Protein AF-A0A936B7S7-F1 (afdb_monomer_lite)

Secondary structure (DSSP, 8-state):
--PPPEEEEEEE-TTSSEEEEEEE-TTT--EEEEEEETTTTEEEEEE-S-----EEEEE-TTSS-EEEEETTEEEEEEGGGTEEEE-S-TT-SS--------

Sequence (102 aa):
MLTAPQIVAAEVSPTAEQVAAVVVDPATHQPAVYVYDMATSHMEIIPLPSHNNLLSLEWSAEGEWLLATAAGQPYLIHPATAALYRTPLAGCSQAAWVAAGE

Foldseek 3Di:
DQDDWDWPEWDAFLVNQKIWTWTARPVQLWIWIWIAGPVVRDIDTATDPDNADLWDWDADNVRQWIWIAGPQWIWIARPVVRDIDTDPSRNPSDDDPPPPDD

Structure (mmCIF, N/CA/C/O backbone):
data_AF-A0A936B7S7-F1
#
_entry.id   AF-A0A936B7S7-F1
#
loop_
_atom_site.group_PDB
_atom_site.id
_atom_site.type_symbol
_atom_site.label_atom_id
_atom_site.label_alt_id
_atom_site.label_comp_id
_atom_site.label_asym_id
_atom_site.label_entity_id
_atom_site.label_seq_id
_atom_site.pdbx_PDB_ins_code
_atom_site.Cartn_x
_atom_site.Cartn_y
_atom_site.Cartn_z
_atom_site.occupancy
_atom_site.B_iso_or_equiv
_atom_site.auth_seq_id
_atom_site.auth_comp_id
_atom_site.auth_asym_id
_atom_site.auth_atom_id
_atom_site.pdbx_PDB_model_num
ATOM 1 N N . MET A 1 1 ? 7.028 -13.932 -23.515 1.00 50.16 1 MET A N 1
ATOM 2 C CA . MET A 1 1 ? 6.170 -14.177 -22.339 1.00 50.16 1 MET A CA 1
ATOM 3 C C . MET A 1 1 ? 6.059 -12.862 -21.595 1.00 50.16 1 MET A C 1
ATOM 5 O O . MET A 1 1 ? 7.094 -12.351 -21.198 1.00 50.16 1 MET A O 1
ATOM 9 N N . LEU A 1 2 ? 4.862 -12.285 -21.487 1.00 53.81 2 LEU A N 1
ATOM 10 C CA . LEU A 1 2 ? 4.610 -11.195 -20.543 1.00 53.81 2 LEU A CA 1
ATOM 11 C C . LEU A 1 2 ? 4.317 -11.862 -19.200 1.00 53.81 2 LEU A C 1
ATOM 13 O O . LEU A 1 2 ? 3.335 -12.591 -19.072 1.00 53.81 2 LEU A O 1
ATOM 17 N N . THR A 1 3 ? 5.233 -11.720 -18.253 1.00 76.25 3 THR A N 1
ATOM 18 C CA . THR A 1 3 ? 5.039 -12.158 -16.872 1.00 76.25 3 THR A CA 1
ATOM 19 C C . THR A 1 3 ? 3.959 -11.287 -16.229 1.00 76.25 3 THR A C 1
ATOM 21 O O . THR A 1 3 ? 3.868 -10.098 -16.525 1.00 76.25 3 THR A O 1
ATOM 24 N N . ALA A 1 4 ? 3.107 -11.874 -15.388 1.00 83.50 4 ALA A N 1
ATOM 25 C CA . ALA A 1 4 ? 2.081 -11.118 -14.675 1.00 83.50 4 ALA A CA 1
ATOM 26 C C . ALA A 1 4 ? 2.716 -10.148 -13.651 1.00 83.50 4 ALA A C 1
ATOM 28 O O . ALA A 1 4 ? 3.807 -10.445 -13.151 1.00 83.50 4 ALA A O 1
ATOM 29 N N . PRO A 1 5 ? 2.043 -9.030 -13.313 1.00 86.12 5 PRO A N 1
ATOM 30 C CA . PRO A 1 5 ? 2.449 -8.156 -12.214 1.00 86.12 5 PRO A CA 1
ATOM 31 C C . PRO A 1 5 ? 2.633 -8.940 -10.912 1.00 86.12 5 PRO A C 1
ATOM 33 O O . PRO A 1 5 ? 1.873 -9.869 -10.628 1.00 86.12 5 PRO A O 1
ATOM 36 N N . GLN A 1 6 ? 3.640 -8.573 -10.122 1.00 89.19 6 GLN A N 1
ATOM 37 C CA . GLN A 1 6 ? 3.974 -9.261 -8.874 1.00 89.19 6 GLN A CA 1
ATOM 38 C C . GLN A 1 6 ? 3.585 -8.410 -7.670 1.00 89.19 6 GLN A C 1
ATOM 40 O O . GLN A 1 6 ? 3.968 -7.246 -7.595 1.00 89.19 6 GLN A O 1
ATOM 45 N N . ILE A 1 7 ? 2.866 -8.997 -6.712 1.00 90.81 7 ILE A N 1
ATOM 46 C CA . ILE A 1 7 ? 2.649 -8.388 -5.394 1.00 90.81 7 ILE A CA 1
ATOM 47 C C . ILE A 1 7 ? 3.857 -8.733 -4.524 1.00 90.81 7 ILE A C 1
ATOM 49 O O . ILE A 1 7 ? 4.156 -9.911 -4.334 1.00 90.81 7 ILE A O 1
ATOM 53 N N . VAL A 1 8 ? 4.550 -7.718 -4.011 1.00 88.75 8 VAL A N 1
ATOM 54 C CA . VAL A 1 8 ? 5.778 -7.899 -3.208 1.00 88.75 8 VAL A CA 1
ATOM 55 C C . VAL A 1 8 ? 5.569 -7.634 -1.718 1.00 88.75 8 VAL A C 1
ATOM 57 O O . VAL A 1 8 ? 6.298 -8.177 -0.894 1.00 88.75 8 VAL A O 1
ATOM 60 N N . ALA A 1 9 ? 4.552 -6.849 -1.370 1.00 89.75 9 ALA A N 1
ATOM 61 C CA . ALA A 1 9 ? 4.108 -6.604 -0.003 1.00 89.75 9 ALA A CA 1
ATOM 62 C C . ALA A 1 9 ? 2.608 -6.298 -0.019 1.00 89.75 9 ALA A C 1
ATOM 64 O O . ALA A 1 9 ? 2.117 -5.722 -0.991 1.00 89.75 9 ALA A O 1
ATOM 65 N N . ALA A 1 10 ? 1.888 -6.673 1.035 1.00 93.88 10 ALA A N 1
ATOM 66 C CA . ALA A 1 10 ? 0.493 -6.299 1.219 1.00 93.88 10 ALA A CA 1
ATOM 67 C C . ALA A 1 10 ? 0.154 -6.219 2.708 1.00 93.88 10 ALA A C 1
ATOM 69 O O . ALA A 1 10 ? 0.649 -7.024 3.496 1.00 93.88 10 ALA A O 1
ATOM 70 N N . GLU A 1 11 ? -0.702 -5.271 3.070 1.00 95.06 11 GLU A N 1
ATOM 71 C CA . GLU A 1 11 ? -1.129 -5.035 4.443 1.00 95.06 11 GLU A CA 1
ATOM 72 C C . GLU A 1 11 ? -2.570 -4.517 4.479 1.00 95.06 11 GLU A C 1
ATOM 74 O O . GLU A 1 11 ? -2.999 -3.737 3.625 1.00 95.06 11 GLU A O 1
ATOM 79 N N . VAL A 1 12 ? -3.322 -4.955 5.482 1.00 96.69 12 VAL A N 1
ATOM 80 C CA . VAL A 1 12 ? -4.668 -4.453 5.770 1.00 96.69 12 VAL A CA 1
ATOM 81 C C . VAL A 1 12 ? -4.540 -3.258 6.714 1.00 96.69 12 VAL A C 1
ATOM 83 O O . VAL A 1 12 ? -3.757 -3.323 7.658 1.00 96.69 12 VAL A O 1
ATOM 86 N N . SER A 1 13 ? -5.301 -2.189 6.476 1.00 95.62 13 SER A N 1
ATOM 87 C CA . SER A 1 13 ? -5.318 -1.026 7.366 1.00 95.62 13 SER A CA 1
ATOM 88 C C . SER A 1 13 ? -5.741 -1.429 8.788 1.00 95.62 13 SER A C 1
ATOM 90 O O . SER A 1 13 ? -6.525 -2.370 8.948 1.00 95.62 13 SER A O 1
ATOM 92 N N . PRO A 1 14 ? -5.304 -0.712 9.840 1.00 94.69 14 PRO A N 1
ATOM 93 C CA . PRO A 1 14 ? -5.716 -0.998 11.217 1.00 94.69 14 PRO A CA 1
ATOM 94 C C . PRO A 1 14 ? -7.232 -0.935 11.438 1.00 94.69 14 PRO A C 1
ATOM 96 O O . PRO A 1 14 ? -7.764 -1.644 12.290 1.00 94.69 14 PRO A O 1
ATOM 99 N N . THR A 1 15 ? -7.938 -0.120 10.649 1.00 92.69 15 THR A N 1
ATOM 100 C CA . THR A 1 15 ? -9.407 -0.033 10.655 1.00 92.69 15 THR A CA 1
ATOM 101 C C . THR A 1 15 ? -10.087 -1.207 9.948 1.00 92.69 15 THR A C 1
ATOM 103 O O . THR A 1 15 ? -11.299 -1.362 10.060 1.00 92.69 15 THR A O 1
ATOM 106 N N . ALA A 1 16 ? -9.325 -2.050 9.244 1.00 93.12 16 ALA A N 1
ATOM 107 C CA . ALA A 1 16 ? -9.814 -3.136 8.402 1.00 93.12 16 ALA A CA 1
ATOM 108 C C . ALA A 1 16 ? -10.806 -2.675 7.322 1.00 93.12 16 ALA A C 1
ATOM 110 O O . ALA A 1 16 ? -11.730 -3.404 6.970 1.00 93.12 16 ALA A O 1
ATOM 111 N N . GLU A 1 17 ? -10.600 -1.475 6.780 1.00 95.81 17 GLU A N 1
ATOM 112 C CA . GLU A 1 17 ? -11.415 -0.906 5.697 1.00 95.81 17 GLU A CA 1
ATOM 113 C C . GLU A 1 17 ? -10.669 -0.894 4.363 1.00 95.81 17 GLU A C 1
ATOM 115 O O . GLU A 1 17 ? -11.291 -0.949 3.300 1.00 95.81 17 GLU A O 1
ATOM 120 N N . GLN A 1 18 ? -9.335 -0.874 4.407 1.00 97.12 18 GLN A N 1
ATOM 121 C CA . GLN A 1 18 ? -8.495 -0.786 3.222 1.00 97.12 18 GLN A CA 1
ATOM 122 C C . GLN A 1 18 ? -7.455 -1.901 3.195 1.00 97.12 18 GLN A C 1
ATOM 124 O O . GLN A 1 18 ? -6.966 -2.358 4.226 1.00 97.12 18 GLN A O 1
ATOM 129 N N . VAL A 1 19 ? -7.101 -2.339 1.993 1.00 97.25 19 VAL A N 1
ATOM 130 C CA . VAL A 1 19 ? -5.963 -3.224 1.746 1.00 97.25 19 VAL A CA 1
ATOM 131 C C . VAL A 1 19 ? -5.008 -2.487 0.838 1.00 97.25 19 VAL A C 1
ATOM 133 O O . VAL A 1 19 ? -5.393 -2.065 -0.250 1.00 97.25 19 VAL A O 1
ATOM 136 N N . ALA A 1 20 ? -3.762 -2.350 1.263 1.00 96.38 20 ALA A N 1
ATOM 137 C CA . ALA A 1 20 ? -2.724 -1.772 0.441 1.00 96.38 20 ALA A CA 1
ATOM 138 C C . ALA A 1 20 ? -1.729 -2.847 0.018 1.00 96.38 20 ALA A C 1
ATOM 140 O O . ALA A 1 20 ? -1.372 -3.728 0.795 1.00 96.38 20 ALA A O 1
ATOM 141 N N . ALA A 1 21 ? -1.298 -2.796 -1.235 1.00 94.62 21 ALA A N 1
ATOM 142 C CA . ALA A 1 21 ? -0.359 -3.743 -1.800 1.00 94.62 21 ALA A CA 1
ATOM 143 C C . ALA A 1 21 ? 0.638 -3.026 -2.696 1.00 94.62 21 ALA A C 1
ATOM 145 O O . ALA A 1 21 ? 0.281 -2.147 -3.476 1.00 94.62 21 ALA A O 1
ATOM 146 N N . VAL A 1 22 ? 1.896 -3.433 -2.624 1.00 92.81 22 VAL A N 1
ATOM 147 C CA . VAL A 1 22 ? 2.906 -2.982 -3.569 1.00 92.81 22 VAL A CA 1
ATOM 148 C C . VAL A 1 22 ? 2.940 -3.958 -4.732 1.00 92.81 22 VAL A C 1
ATOM 150 O O . VAL A 1 22 ? 3.204 -5.149 -4.547 1.00 92.81 22 VAL A O 1
ATOM 153 N N . VAL A 1 23 ? 2.691 -3.440 -5.930 1.00 91.81 23 VAL A N 1
ATOM 154 C CA . VAL A 1 23 ? 2.680 -4.204 -7.176 1.00 91.81 23 VAL A CA 1
ATOM 155 C C . VAL A 1 23 ? 3.816 -3.721 -8.066 1.00 91.81 23 VAL A C 1
ATOM 157 O O . VAL A 1 23 ? 3.960 -2.522 -8.302 1.00 91.81 23 VAL A O 1
ATOM 160 N N . VAL A 1 24 ? 4.616 -4.656 -8.571 1.00 89.69 24 VAL A N 1
ATOM 161 C CA . VAL A 1 24 ? 5.720 -4.391 -9.497 1.00 89.69 24 VAL A CA 1
ATOM 162 C C . VAL A 1 24 ? 5.354 -4.921 -10.876 1.00 89.69 24 VAL A C 1
ATOM 164 O O . VAL A 1 24 ? 5.037 -6.104 -11.038 1.00 89.69 24 VAL A O 1
ATOM 167 N N . ASP A 1 25 ? 5.418 -4.047 -11.876 1.00 87.56 25 ASP A N 1
ATOM 168 C CA . ASP A 1 25 ? 5.303 -4.443 -13.276 1.00 87.56 25 ASP A CA 1
ATOM 169 C C . ASP A 1 25 ? 6.644 -5.039 -13.754 1.00 87.56 25 ASP A C 1
ATOM 171 O O . ASP A 1 25 ? 7.656 -4.334 -13.773 1.00 87.56 25 ASP A O 1
ATOM 175 N N . PRO A 1 26 ? 6.693 -6.321 -14.160 1.00 83.88 26 PRO A N 1
ATOM 176 C CA . PRO A 1 26 ? 7.930 -6.968 -14.592 1.00 83.88 26 PRO A CA 1
ATOM 177 C C . PRO A 1 26 ? 8.472 -6.429 -15.923 1.00 83.88 26 PRO A C 1
ATOM 179 O O . PRO A 1 26 ? 9.635 -6.666 -16.241 1.00 83.88 26 PRO A O 1
ATOM 182 N N . ALA A 1 27 ? 7.658 -5.734 -16.723 1.00 86.56 27 ALA A N 1
ATOM 183 C CA . ALA A 1 27 ? 8.108 -5.126 -17.970 1.00 86.56 27 ALA A CA 1
ATOM 184 C C . ALA A 1 27 ? 8.872 -3.820 -17.718 1.00 86.56 27 ALA A C 1
ATOM 186 O O . ALA A 1 27 ? 9.864 -3.541 -18.391 1.00 86.56 27 ALA A O 1
ATOM 187 N N . THR A 1 28 ? 8.420 -3.022 -16.749 1.00 86.31 28 THR A N 1
ATOM 188 C CA . THR A 1 28 ? 8.961 -1.678 -16.488 1.00 86.31 28 THR A CA 1
ATOM 189 C C . THR A 1 28 ? 9.828 -1.601 -15.232 1.00 86.31 28 THR A C 1
ATOM 191 O O . THR A 1 28 ? 10.563 -0.627 -15.066 1.00 86.31 28 THR A O 1
ATOM 194 N N . HIS A 1 29 ? 9.757 -2.609 -14.356 1.00 84.56 29 HIS A N 1
ATOM 195 C CA . HIS A 1 29 ? 10.305 -2.596 -12.995 1.00 84.56 29 HIS A CA 1
ATOM 196 C C . HIS A 1 29 ? 9.866 -1.367 -12.182 1.00 84.56 29 HIS A C 1
ATOM 198 O O . HIS A 1 29 ? 10.554 -0.953 -11.248 1.00 84.56 29 HIS A O 1
ATOM 204 N N . GLN A 1 30 ? 8.736 -0.754 -12.553 1.00 87.56 30 GLN A N 1
ATOM 205 C CA . GLN A 1 30 ? 8.154 0.355 -11.810 1.00 87.56 30 GLN A CA 1
ATOM 206 C C . GLN A 1 30 ? 7.197 -0.202 -10.752 1.00 87.56 30 GLN A C 1
ATOM 208 O O . GLN A 1 30 ? 6.274 -0.948 -11.100 1.00 87.56 30 GLN A O 1
ATOM 213 N N . PRO A 1 31 ? 7.404 0.130 -9.468 1.00 90.75 31 PRO A N 1
ATOM 214 C CA . PRO A 1 31 ? 6.465 -0.208 -8.423 1.00 90.75 31 PRO A CA 1
ATOM 215 C C . PRO A 1 31 ? 5.349 0.832 -8.314 1.00 90.75 31 PRO A C 1
ATOM 217 O O . PRO A 1 31 ? 5.558 2.035 -8.491 1.00 90.75 31 PRO A O 1
ATOM 220 N N . ALA A 1 32 ? 4.167 0.363 -7.944 1.00 92.38 32 ALA A N 1
ATOM 221 C CA . ALA A 1 32 ? 3.050 1.201 -7.539 1.00 92.38 32 ALA A CA 1
ATOM 222 C C . ALA A 1 32 ? 2.399 0.631 -6.278 1.00 92.38 32 ALA A C 1
ATOM 224 O O . ALA A 1 32 ? 2.388 -0.584 -6.066 1.00 92.38 32 ALA A O 1
ATOM 225 N N . VAL A 1 33 ? 1.849 1.514 -5.449 1.00 94.12 33 VAL A N 1
ATOM 226 C CA . VAL A 1 33 ? 1.012 1.127 -4.314 1.00 94.12 33 VAL A CA 1
ATOM 227 C C . VAL A 1 33 ? -0.435 1.121 -4.775 1.00 94.12 33 VAL A C 1
ATOM 229 O O . VAL A 1 33 ? -0.953 2.129 -5.244 1.00 94.12 33 VAL A O 1
ATOM 232 N N . TYR A 1 34 ? -1.065 -0.036 -4.669 1.00 95.75 34 TYR A N 1
ATOM 233 C CA . TYR A 1 34 ? -2.481 -0.242 -4.908 1.00 95.75 34 TYR A CA 1
ATOM 234 C C . TYR A 1 34 ? -3.177 -0.143 -3.564 1.00 95.75 34 TYR A C 1
ATOM 236 O O . TYR A 1 34 ? -2.811 -0.880 -2.652 1.00 95.75 34 TYR A O 1
ATOM 244 N N . VAL A 1 35 ? -4.164 0.735 -3.437 1.00 96.94 35 VAL A N 1
ATOM 245 C CA . VAL A 1 35 ? -5.017 0.816 -2.251 1.00 96.94 35 VAL A CA 1
ATOM 246 C C . VAL A 1 35 ? -6.427 0.444 -2.662 1.00 96.94 35 VAL A C 1
ATOM 248 O O . VAL A 1 35 ? -7.033 1.102 -3.502 1.00 96.94 35 VAL A O 1
ATOM 251 N N . TYR A 1 36 ? -6.935 -0.633 -2.083 1.00 97.81 36 TYR A N 1
ATOM 252 C CA . TYR A 1 36 ? -8.285 -1.114 -2.292 1.00 97.81 36 TYR A CA 1
ATOM 253 C C . TYR A 1 36 ? -9.145 -0.777 -1.082 1.00 97.81 36 TYR A C 1
ATOM 255 O O . TYR A 1 36 ? -8.879 -1.249 0.023 1.00 97.81 36 TYR A O 1
ATOM 263 N N . ASP A 1 37 ? -10.185 0.013 -1.305 1.00 96.62 37 ASP A N 1
ATOM 264 C CA . ASP A 1 37 ? -11.215 0.298 -0.321 1.00 96.62 37 ASP A CA 1
ATOM 265 C C . ASP A 1 37 ? -12.285 -0.798 -0.375 1.00 96.62 37 ASP A C 1
ATOM 267 O O . ASP A 1 37 ? -12.969 -0.989 -1.385 1.00 96.62 37 ASP A O 1
ATOM 271 N N . MET A 1 38 ? -12.422 -1.551 0.716 1.00 95.69 38 MET A N 1
ATOM 272 C CA . MET A 1 38 ? -13.307 -2.715 0.757 1.00 95.69 38 MET A CA 1
ATOM 273 C C . MET A 1 38 ? -14.786 -2.333 0.817 1.00 95.69 38 MET A C 1
ATOM 275 O O . MET A 1 38 ? -15.624 -3.090 0.326 1.00 95.69 38 MET A O 1
ATOM 279 N N . ALA A 1 39 ? -15.118 -1.174 1.390 1.00 95.06 39 ALA A N 1
ATOM 280 C CA . ALA A 1 39 ? -16.497 -0.719 1.534 1.00 95.06 39 ALA A CA 1
ATOM 281 C C . ALA A 1 39 ? -17.088 -0.260 0.193 1.00 95.06 39 ALA A C 1
ATOM 283 O O . ALA A 1 39 ? -18.248 -0.536 -0.116 1.00 95.06 39 ALA A O 1
ATOM 284 N N . THR A 1 40 ? -16.282 0.421 -0.617 1.00 95.94 40 THR A N 1
ATOM 285 C CA . THR A 1 40 ? -16.696 1.017 -1.894 1.00 95.94 40 THR A CA 1
ATOM 286 C C . THR A 1 40 ? -16.280 0.194 -3.110 1.00 95.94 40 THR A C 1
ATOM 288 O O . THR A 1 40 ? -16.747 0.463 -4.216 1.00 95.94 40 THR A O 1
ATOM 291 N N . SER A 1 41 ? -15.429 -0.821 -2.923 1.00 95.88 41 SER A N 1
ATOM 292 C CA . SER A 1 41 ? -14.770 -1.563 -4.008 1.00 95.88 41 SER A CA 1
ATOM 293 C C . SER A 1 41 ? -13.954 -0.668 -4.950 1.00 95.88 41 SER A C 1
ATOM 295 O O . SER A 1 41 ? -13.750 -1.003 -6.119 1.00 95.88 41 SER A O 1
ATOM 297 N N . HIS A 1 42 ? -13.502 0.485 -4.457 1.00 95.88 42 HIS A N 1
ATOM 298 C CA . HIS A 1 42 ? -12.667 1.412 -5.205 1.00 95.88 42 HIS A CA 1
ATOM 299 C C . HIS A 1 42 ? -11.194 1.015 -5.093 1.00 95.88 42 HIS A C 1
ATOM 301 O O . HIS A 1 42 ? -10.732 0.608 -4.029 1.00 95.88 42 HIS A O 1
ATOM 307 N N . MET A 1 43 ? -10.447 1.151 -6.188 1.00 95.94 43 MET A N 1
ATOM 308 C CA . MET A 1 43 ? -9.016 0.873 -6.225 1.00 95.94 43 MET A CA 1
ATOM 309 C C . MET A 1 43 ? -8.267 2.106 -6.713 1.00 95.94 43 MET A C 1
ATOM 311 O O . MET A 1 43 ? -8.455 2.534 -7.849 1.00 95.94 43 MET A O 1
ATOM 315 N N . GLU A 1 44 ? -7.388 2.626 -5.867 1.00 96.50 44 GLU A N 1
ATOM 316 C CA . GLU A 1 44 ? -6.465 3.708 -6.192 1.00 96.50 44 GLU A CA 1
ATOM 317 C C . GLU A 1 44 ? -5.085 3.124 -6.519 1.00 96.50 44 GLU A C 1
ATOM 319 O O . GLU A 1 44 ? -4.620 2.200 -5.847 1.00 96.50 44 GLU A O 1
ATOM 324 N N . ILE A 1 45 ? -4.416 3.651 -7.548 1.00 95.50 45 ILE A N 1
ATOM 325 C CA . ILE A 1 45 ? -3.076 3.210 -7.958 1.00 95.50 45 ILE A CA 1
ATOM 326 C C . ILE A 1 45 ? -2.130 4.402 -7.885 1.00 95.50 45 ILE A C 1
ATOM 328 O O . ILE A 1 45 ? -2.286 5.371 -8.6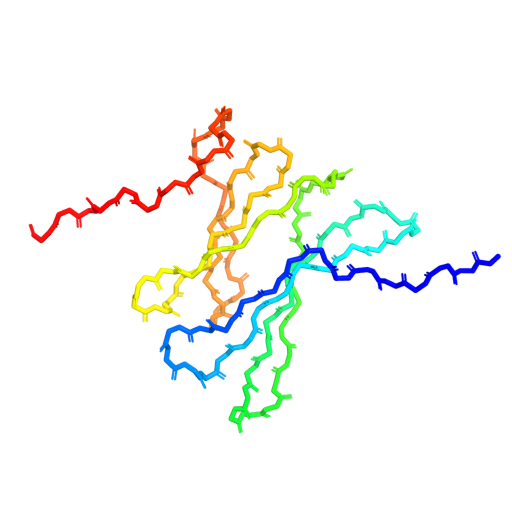23 1.00 95.50 45 ILE A O 1
ATOM 332 N N . ILE A 1 46 ? -1.113 4.297 -7.035 1.00 94.75 46 ILE A N 1
ATOM 333 C CA . ILE A 1 46 ? -0.189 5.382 -6.708 1.00 94.75 46 ILE A CA 1
ATOM 334 C C . ILE A 1 46 ? 1.214 4.982 -7.187 1.00 94.75 46 ILE A C 1
ATOM 336 O O . ILE A 1 46 ? 1.886 4.181 -6.526 1.00 94.75 46 ILE A O 1
ATOM 340 N N . PRO A 1 47 ? 1.678 5.487 -8.346 1.00 92.38 47 PRO A N 1
ATOM 341 C CA . PRO A 1 47 ? 2.999 5.161 -8.872 1.00 92.38 47 PRO A CA 1
ATOM 342 C C . PRO A 1 47 ? 4.104 5.692 -7.962 1.00 92.38 47 PRO A C 1
ATOM 344 O O . PRO A 1 47 ? 4.088 6.859 -7.564 1.00 92.38 47 PRO A O 1
ATOM 347 N N . LEU A 1 48 ? 5.106 4.864 -7.673 1.00 89.62 48 LEU A N 1
ATOM 348 C CA . LEU A 1 48 ? 6.282 5.307 -6.934 1.00 89.62 48 LEU A CA 1
ATOM 349 C C . LEU A 1 48 ? 7.370 5.760 -7.920 1.00 89.62 48 LEU A C 1
ATOM 351 O O . LEU A 1 48 ? 7.682 5.038 -8.866 1.00 89.62 48 LEU A O 1
ATOM 355 N N . PRO A 1 49 ? 8.011 6.925 -7.710 1.00 85.25 49 PRO A N 1
ATOM 356 C CA . PRO A 1 49 ? 9.079 7.420 -8.571 1.00 85.25 49 PRO A CA 1
ATOM 357 C C . PRO A 1 49 ? 10.403 6.724 -8.215 1.00 85.25 49 PRO A C 1
ATOM 359 O O . PRO A 1 49 ? 11.332 7.345 -7.688 1.00 85.25 49 PRO A O 1
ATOM 362 N N . SER A 1 50 ? 10.461 5.410 -8.426 1.00 78.00 50 SER A N 1
ATOM 363 C CA . SER A 1 50 ? 11.647 4.565 -8.276 1.00 78.00 50 SER A CA 1
ATOM 364 C C . SER A 1 50 ? 11.593 3.392 -9.268 1.00 78.00 50 SER A C 1
ATOM 366 O O . SER A 1 50 ? 10.531 3.037 -9.766 1.00 78.00 50 SER A O 1
ATOM 368 N N . HIS A 1 51 ? 12.748 2.807 -9.592 1.00 70.06 51 HIS A N 1
ATOM 369 C CA . HIS A 1 51 ? 12.870 1.698 -10.554 1.00 70.06 51 HIS A CA 1
ATOM 370 C C . HIS A 1 51 ? 13.442 0.428 -9.905 1.00 70.06 51 HIS A C 1
ATOM 372 O O . HIS A 1 51 ? 14.238 -0.271 -10.529 1.00 70.06 51 HIS A O 1
ATOM 378 N N . ASN A 1 52 ? 13.171 0.176 -8.618 1.00 67.69 52 ASN A N 1
ATOM 379 C CA . ASN A 1 52 ? 13.870 -0.898 -7.910 1.00 67.69 52 ASN A CA 1
ATOM 380 C C . ASN A 1 52 ? 13.031 -1.621 -6.844 1.00 67.69 52 ASN A C 1
ATOM 382 O O . ASN A 1 52 ? 12.075 -1.075 -6.300 1.00 67.69 52 ASN A O 1
ATOM 386 N N . ASN A 1 53 ? 13.455 -2.852 -6.537 1.00 66.69 53 ASN A N 1
ATOM 387 C CA . ASN A 1 53 ? 12.609 -3.936 -6.019 1.00 66.69 53 ASN A CA 1
ATOM 388 C C . ASN A 1 53 ? 12.612 -4.140 -4.493 1.00 66.69 53 ASN A C 1
ATOM 390 O O . ASN A 1 53 ? 11.982 -5.083 -4.020 1.00 66.69 53 ASN A O 1
ATOM 394 N N . LEU A 1 54 ? 13.313 -3.321 -3.701 1.00 61.97 54 LEU A N 1
ATOM 395 C CA . LEU A 1 54 ? 13.234 -3.455 -2.241 1.00 61.97 54 LEU A CA 1
ATOM 396 C C . LEU A 1 54 ? 12.058 -2.631 -1.730 1.00 61.97 54 LEU A C 1
ATOM 398 O O . LEU A 1 54 ? 12.186 -1.408 -1.678 1.00 61.97 54 LEU A O 1
ATOM 402 N N . LEU A 1 55 ? 10.942 -3.302 -1.426 1.00 75.12 55 LEU A N 1
ATOM 403 C CA . LEU A 1 55 ? 9.669 -2.672 -1.090 1.00 75.12 55 LEU A CA 1
ATOM 404 C C . LEU A 1 55 ? 9.067 -3.243 0.196 1.00 75.12 55 LEU A C 1
ATOM 406 O O . LEU A 1 55 ? 8.784 -4.435 0.272 1.00 75.12 55 LEU A O 1
ATOM 410 N N . SER A 1 56 ? 8.875 -2.383 1.194 1.00 83.69 56 SER A N 1
ATOM 411 C CA . SER A 1 56 ? 8.088 -2.657 2.402 1.00 83.69 56 SER A CA 1
ATOM 412 C C . SER A 1 56 ? 6.899 -1.707 2.460 1.00 83.69 56 SER A C 1
ATOM 414 O O . SER A 1 56 ? 6.954 -0.616 1.885 1.00 83.69 56 SER A O 1
ATOM 416 N N . LEU A 1 57 ? 5.854 -2.120 3.167 1.00 89.69 57 LEU A N 1
ATOM 417 C CA . LEU A 1 57 ? 4.642 -1.346 3.385 1.00 89.69 57 LEU A CA 1
ATOM 418 C C . LEU A 1 57 ? 4.287 -1.409 4.873 1.00 89.69 57 LEU A C 1
ATOM 420 O O . LEU A 1 57 ? 4.404 -2.486 5.457 1.00 89.69 57 LEU A O 1
ATOM 424 N N . GLU A 1 58 ? 3.928 -0.269 5.454 1.00 91.56 58 GLU A N 1
ATOM 425 C CA . GLU A 1 58 ? 3.473 -0.162 6.841 1.00 91.56 58 GLU A CA 1
ATOM 426 C C . GLU A 1 58 ? 2.385 0.915 6.949 1.00 91.56 58 GLU A C 1
ATOM 428 O O . GLU A 1 58 ? 2.590 2.056 6.520 1.00 91.56 58 GLU A O 1
ATOM 433 N N . TRP A 1 59 ? 1.233 0.577 7.520 1.00 92.81 59 TRP A N 1
ATOM 434 C CA . TRP A 1 59 ? 0.216 1.563 7.890 1.00 92.81 59 TRP A CA 1
ATOM 435 C C . TRP A 1 59 ? 0.620 2.350 9.141 1.00 92.81 59 TRP A C 1
ATOM 437 O O . TRP A 1 59 ? 1.259 1.822 10.051 1.00 92.81 59 TRP A O 1
ATOM 447 N N . SER A 1 60 ? 0.218 3.619 9.219 1.00 91.56 60 SER A N 1
ATOM 448 C CA . SER A 1 60 ? 0.213 4.339 10.492 1.00 91.56 60 SER A CA 1
ATOM 449 C C . SER A 1 60 ? -0.813 3.727 11.439 1.00 91.56 60 SER A C 1
ATOM 451 O O . SER A 1 60 ? -1.782 3.110 10.997 1.00 91.56 60 SER A O 1
ATOM 453 N N . ALA A 1 61 ? -0.612 3.883 12.748 1.00 89.06 61 ALA A N 1
ATOM 454 C CA . ALA A 1 61 ? -1.472 3.263 13.759 1.00 89.06 61 ALA A CA 1
ATOM 455 C C . ALA A 1 61 ? -2.937 3.719 13.643 1.00 89.06 61 ALA A C 1
ATOM 457 O O . ALA A 1 61 ? -3.857 2.938 13.881 1.00 89.06 61 ALA A O 1
ATOM 458 N N . GLU A 1 62 ? -3.147 4.973 13.248 1.00 89.00 62 GLU A N 1
ATOM 459 C CA . GLU A 1 62 ? -4.454 5.560 12.972 1.00 89.00 62 GLU A CA 1
ATOM 460 C C . GLU A 1 62 ? -5.037 5.169 11.601 1.00 89.00 62 GLU A C 1
ATOM 462 O O . GLU A 1 62 ? -6.214 5.414 11.350 1.00 89.00 62 GLU A O 1
ATOM 467 N N . GLY A 1 63 ? -4.249 4.542 10.720 1.00 90.75 63 GLY A N 1
ATOM 468 C CA . GLY A 1 63 ? -4.680 4.092 9.394 1.00 90.75 63 GLY A CA 1
ATOM 469 C C . GLY A 1 63 ? -4.841 5.205 8.353 1.00 90.75 63 GLY A C 1
ATOM 470 O O . GLY A 1 63 ? -5.357 4.947 7.271 1.00 90.75 63 GLY A O 1
ATOM 471 N N . GLU A 1 64 ? -4.412 6.431 8.655 1.00 91.81 64 GLU A N 1
ATOM 472 C CA . GLU A 1 64 ? -4.510 7.583 7.747 1.00 91.81 64 GLU A CA 1
ATOM 473 C C . GLU A 1 64 ? -3.370 7.612 6.719 1.00 91.81 64 GLU A C 1
ATOM 475 O O . GLU A 1 64 ? -3.543 8.087 5.594 1.00 91.81 64 GLU A O 1
ATOM 480 N N . TRP A 1 65 ? -2.205 7.077 7.083 1.00 93.12 65 TRP A N 1
ATOM 481 C CA . TRP A 1 65 ? -0.999 7.158 6.273 1.00 93.12 65 TRP A CA 1
ATOM 482 C C . TRP A 1 65 ? -0.415 5.782 5.976 1.00 93.12 65 TRP A C 1
ATOM 484 O O . TRP A 1 65 ? -0.458 4.861 6.787 1.00 93.12 65 TRP A O 1
ATOM 494 N N . LEU A 1 66 ? 0.197 5.674 4.802 1.00 92.31 66 LEU A N 1
ATOM 495 C CA . LEU A 1 66 ? 0.973 4.523 4.369 1.00 92.31 66 LEU A CA 1
ATOM 496 C C . LEU A 1 66 ? 2.426 4.926 4.196 1.00 92.31 66 LEU A C 1
ATOM 498 O O . LEU A 1 66 ? 2.746 5.883 3.489 1.00 92.31 66 LEU A O 1
ATOM 502 N N . LEU A 1 67 ? 3.314 4.150 4.790 1.00 90.94 67 LEU A N 1
ATOM 503 C CA . LEU A 1 67 ? 4.738 4.242 4.567 1.00 90.94 67 LEU A CA 1
ATOM 504 C C . LEU A 1 67 ? 5.155 3.141 3.594 1.00 90.94 67 LEU A C 1
ATOM 506 O O . LEU A 1 67 ? 5.049 1.954 3.890 1.00 90.94 67 LEU A O 1
ATOM 510 N N . ALA A 1 68 ? 5.660 3.538 2.431 1.00 88.62 68 ALA A N 1
ATOM 511 C CA . ALA A 1 68 ? 6.23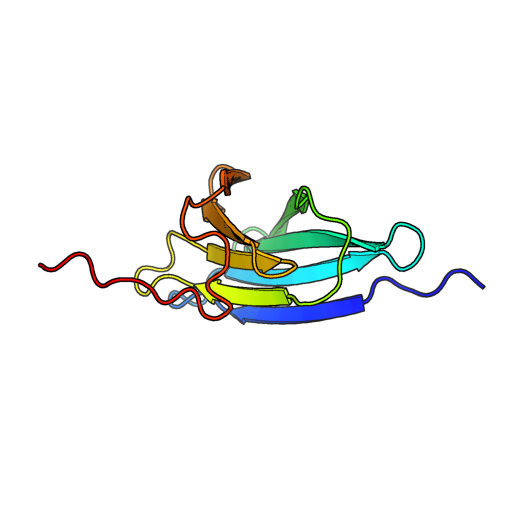8 2.633 1.449 1.00 88.62 68 ALA A CA 1
ATOM 512 C C . ALA A 1 68 ? 7.732 2.926 1.301 1.00 88.62 68 ALA A C 1
ATOM 514 O O . ALA A 1 68 ? 8.118 4.049 0.987 1.00 88.62 68 ALA A O 1
ATOM 515 N N . THR A 1 69 ? 8.597 1.933 1.485 1.00 86.50 69 THR A N 1
ATOM 516 C CA . THR A 1 69 ? 10.043 2.118 1.267 1.00 86.50 69 THR A CA 1
ATOM 517 C C . THR A 1 69 ? 10.433 1.502 -0.053 1.00 86.50 69 THR A C 1
ATOM 519 O O . THR A 1 69 ? 10.329 0.298 -0.153 1.00 86.50 69 THR A O 1
ATOM 522 N N . ALA A 1 70 ? 10.926 2.268 -1.029 1.00 81.75 70 ALA A N 1
ATOM 523 C CA . ALA A 1 70 ? 11.462 1.735 -2.282 1.00 81.75 70 ALA A CA 1
ATOM 524 C C . ALA A 1 70 ? 12.955 2.044 -2.404 1.00 81.75 70 ALA A C 1
ATOM 526 O O . ALA A 1 70 ? 13.343 3.209 -2.404 1.00 81.75 70 ALA A O 1
ATOM 527 N N . ALA A 1 71 ? 13.805 1.025 -2.543 1.00 78.25 71 ALA A N 1
ATOM 528 C CA . ALA A 1 71 ? 15.250 1.214 -2.754 1.00 78.25 71 ALA A CA 1
ATOM 529 C C . ALA A 1 71 ? 15.954 2.047 -1.653 1.00 78.25 71 ALA A C 1
ATOM 531 O O . ALA A 1 71 ? 16.870 2.816 -1.940 1.00 78.25 71 ALA A O 1
ATOM 532 N N . GLY A 1 72 ? 15.506 1.933 -0.396 1.00 75.31 72 GLY A N 1
ATOM 533 C CA . GLY A 1 72 ? 16.017 2.742 0.724 1.00 75.31 72 GLY A CA 1
ATOM 534 C C . GLY A 1 72 ? 15.529 4.197 0.732 1.00 75.31 72 GLY A C 1
ATOM 535 O O . GLY A 1 72 ? 16.002 5.000 1.538 1.00 75.31 72 GLY A O 1
ATOM 536 N N . GLN A 1 73 ? 14.590 4.537 -0.156 1.00 81.94 73 GLN A N 1
ATOM 537 C CA . GLN A 1 73 ? 13.865 5.799 -0.157 1.00 81.94 73 GLN A CA 1
ATOM 538 C C . GLN A 1 73 ? 12.469 5.579 0.443 1.00 81.94 73 GLN A C 1
ATOM 540 O O . GLN A 1 73 ? 11.669 4.854 -0.152 1.00 81.94 73 GLN A O 1
ATOM 545 N N . PRO A 1 74 ? 12.136 6.213 1.576 1.00 84.94 74 PRO A N 1
ATOM 546 C CA . PRO A 1 74 ? 10.797 6.129 2.136 1.00 84.94 74 PRO A CA 1
ATOM 547 C C . PRO A 1 74 ? 9.866 7.169 1.511 1.00 84.94 74 PRO A C 1
ATOM 549 O O . PRO A 1 74 ? 10.239 8.336 1.312 1.00 84.94 74 PRO A O 1
ATOM 552 N N . TYR A 1 75 ? 8.639 6.737 1.256 1.00 87.94 75 TYR A N 1
ATOM 553 C CA . TYR A 1 75 ? 7.527 7.505 0.724 1.00 87.94 75 TYR A CA 1
ATOM 554 C C . TYR A 1 75 ? 6.366 7.448 1.710 1.00 87.94 75 TYR A C 1
ATOM 556 O O . TYR A 1 75 ? 5.956 6.364 2.114 1.00 87.94 75 TYR A O 1
ATOM 564 N N . LEU A 1 76 ? 5.837 8.612 2.071 1.00 91.25 76 LEU A N 1
ATOM 565 C CA . LEU A 1 76 ? 4.574 8.721 2.790 1.00 91.25 76 LEU A CA 1
ATOM 566 C C . LEU A 1 76 ? 3.454 8.922 1.782 1.00 91.25 76 LEU A C 1
ATOM 568 O O . LEU A 1 76 ? 3.571 9.731 0.861 1.00 91.25 76 LEU A O 1
ATOM 572 N N . ILE A 1 77 ? 2.378 8.178 1.961 1.00 92.75 77 ILE A N 1
ATOM 573 C CA . ILE A 1 77 ? 1.224 8.161 1.080 1.00 92.75 77 ILE A CA 1
ATOM 574 C C . ILE A 1 77 ? 0.000 8.477 1.926 1.00 92.75 77 ILE A C 1
ATOM 576 O O . ILE A 1 77 ? -0.210 7.831 2.949 1.00 92.75 77 ILE A O 1
ATOM 580 N N . HIS A 1 78 ? -0.802 9.444 1.487 1.00 94.44 78 HIS A N 1
ATOM 581 C CA . HIS A 1 78 ? -2.139 9.682 2.022 1.00 94.44 78 HIS A CA 1
ATOM 582 C C . HIS A 1 78 ? -3.161 9.030 1.081 1.00 94.44 78 HIS A C 1
ATOM 584 O O . HIS A 1 78 ? -3.443 9.590 0.013 1.00 94.44 78 HIS A O 1
ATOM 590 N N . PRO A 1 79 ? -3.705 7.846 1.412 1.00 91.44 79 PRO A N 1
ATOM 591 C CA . PRO A 1 79 ? -4.483 7.055 0.462 1.00 91.44 79 PRO A CA 1
ATOM 592 C C . PRO A 1 79 ? -5.760 7.752 0.001 1.00 91.44 79 PRO A C 1
ATOM 594 O O . PRO A 1 79 ? -6.090 7.708 -1.179 1.00 91.44 79 PRO A O 1
ATOM 597 N N . ALA A 1 80 ? -6.431 8.476 0.901 1.00 90.44 80 ALA A N 1
ATOM 598 C CA . ALA A 1 80 ? -7.686 9.161 0.596 1.00 90.44 80 ALA A CA 1
ATOM 599 C C . ALA A 1 80 ? -7.544 10.305 -0.425 1.00 90.44 80 ALA A C 1
ATOM 601 O O . ALA A 1 80 ? -8.533 10.723 -1.020 1.00 90.44 80 ALA A O 1
ATOM 602 N N . THR A 1 81 ? -6.332 10.828 -0.637 1.00 92.75 81 THR A N 1
ATOM 603 C CA . THR A 1 81 ? -6.068 11.886 -1.632 1.00 92.75 81 THR A CA 1
ATOM 604 C C . THR A 1 81 ? -5.077 11.460 -2.710 1.00 92.75 81 THR A C 1
ATOM 606 O O . THR A 1 81 ? -4.713 12.286 -3.547 1.00 92.75 81 THR A O 1
ATOM 609 N N . ALA A 1 82 ? -4.602 10.211 -2.667 1.00 92.06 82 ALA A N 1
ATOM 610 C CA . ALA A 1 82 ? -3.484 9.713 -3.466 1.00 92.06 82 ALA A CA 1
ATOM 611 C C . ALA A 1 82 ? -2.212 10.586 -3.379 1.00 92.06 82 ALA A C 1
ATOM 613 O O . ALA A 1 82 ? -1.358 10.556 -4.270 1.00 92.06 82 ALA A O 1
ATOM 614 N N . ALA A 1 83 ? -2.068 11.391 -2.320 1.00 92.31 83 ALA A N 1
ATOM 615 C CA . ALA A 1 83 ? -0.933 12.291 -2.189 1.00 92.31 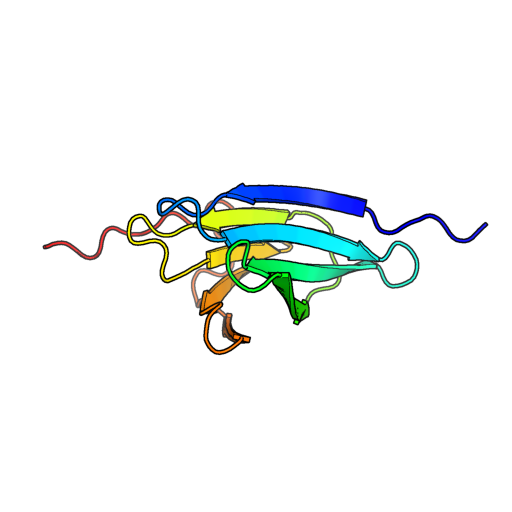83 ALA A CA 1
ATOM 616 C C . ALA A 1 83 ? 0.323 11.503 -1.810 1.00 92.31 83 ALA A C 1
ATOM 618 O O . ALA A 1 83 ? 0.314 10.706 -0.873 1.00 92.31 83 ALA A O 1
ATOM 619 N N . LEU A 1 84 ? 1.411 11.757 -2.535 1.00 91.69 84 LEU A N 1
ATOM 620 C CA . LEU A 1 84 ? 2.698 11.098 -2.359 1.00 91.69 84 LEU A CA 1
ATOM 621 C C . LEU A 1 84 ? 3.749 12.112 -1.910 1.00 91.69 84 LEU A C 1
ATOM 623 O O . LEU A 1 84 ? 4.047 13.077 -2.616 1.00 91.69 84 LEU A O 1
ATOM 627 N N . TYR A 1 85 ? 4.372 11.842 -0.770 1.00 89.19 85 TYR A N 1
ATOM 628 C CA . TYR A 1 85 ? 5.419 12.665 -0.186 1.00 89.19 85 TYR A CA 1
ATOM 629 C C . TYR A 1 85 ? 6.717 11.877 -0.101 1.00 89.19 85 TYR A C 1
ATOM 631 O O . TYR A 1 85 ? 6.776 10.762 0.418 1.00 89.19 85 TYR A O 1
ATOM 639 N N . ARG A 1 86 ? 7.801 12.477 -0.587 1.00 83.06 86 ARG A N 1
ATOM 640 C CA . ARG A 1 86 ? 9.138 11.911 -0.437 1.00 83.06 86 ARG A CA 1
ATOM 641 C C . ARG A 1 86 ? 9.707 12.349 0.907 1.00 83.06 86 ARG A C 1
ATOM 643 O O . ARG A 1 86 ? 9.842 13.546 1.153 1.00 83.06 86 ARG A O 1
ATOM 650 N N . THR A 1 87 ? 10.047 11.397 1.768 1.00 72.62 87 THR A N 1
ATOM 651 C CA . THR A 1 87 ? 10.600 11.735 3.084 1.00 72.62 87 THR A CA 1
ATOM 652 C C . THR A 1 87 ? 12.088 12.105 2.978 1.00 72.62 87 THR A C 1
ATOM 654 O O . THR A 1 87 ? 12.801 11.563 2.124 1.00 72.62 87 THR A O 1
ATOM 657 N N . PRO A 1 88 ? 12.597 13.006 3.841 1.00 61.50 88 PRO A N 1
ATOM 658 C CA . PRO A 1 88 ? 14.019 13.343 3.889 1.00 61.50 88 PRO A CA 1
ATOM 659 C C . PRO A 1 88 ? 14.881 12.261 4.566 1.00 61.50 88 PRO A C 1
ATOM 661 O O . PRO A 1 88 ? 16.098 12.412 4.613 1.00 61.50 88 PRO A O 1
ATOM 664 N N . LEU A 1 89 ? 14.291 11.160 5.051 1.00 59.47 89 LEU A N 1
ATOM 665 C CA . LEU A 1 89 ? 14.972 10.032 5.710 1.00 59.47 89 LEU A CA 1
ATOM 666 C C . LEU A 1 89 ? 15.742 9.124 4.720 1.00 59.47 89 LEU A C 1
ATOM 668 O O . LEU A 1 89 ? 15.829 7.909 4.899 1.00 59.47 89 LEU A O 1
ATOM 672 N N . ALA A 1 90 ? 16.281 9.700 3.643 1.00 55.31 90 ALA A N 1
ATOM 673 C CA . ALA A 1 90 ? 17.008 8.972 2.612 1.00 55.31 90 ALA A CA 1
ATOM 674 C C . ALA A 1 90 ? 18.202 8.212 3.219 1.00 55.31 90 ALA A C 1
ATOM 676 O O . ALA A 1 90 ? 19.041 8.802 3.898 1.00 55.31 90 ALA A O 1
ATOM 677 N N . GLY A 1 91 ? 18.2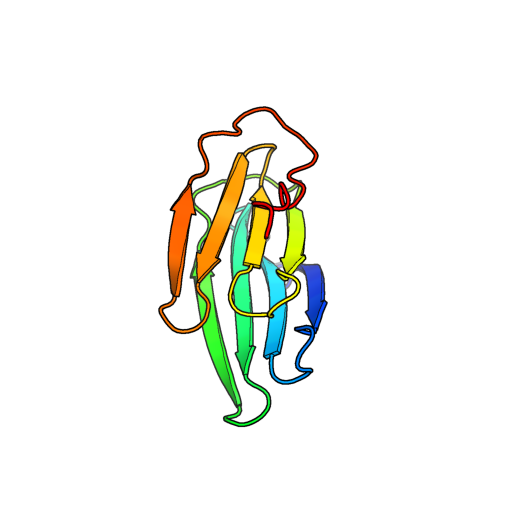82 6.901 2.963 1.00 50.94 91 GLY A N 1
ATOM 678 C CA . GLY A 1 91 ? 19.347 6.034 3.482 1.00 50.94 91 GLY A CA 1
ATOM 679 C C . GLY A 1 91 ? 18.991 5.254 4.752 1.00 50.94 91 GLY A C 1
ATOM 680 O O . GLY A 1 91 ? 19.775 4.404 5.169 1.00 50.94 91 GLY A O 1
ATOM 681 N N . CYS A 1 92 ? 17.809 5.466 5.336 1.00 50.34 92 CYS A N 1
ATOM 682 C CA . CYS A 1 92 ? 17.276 4.589 6.376 1.00 50.34 92 CYS A CA 1
ATOM 683 C C . CYS A 1 92 ? 16.521 3.421 5.722 1.00 50.34 92 CYS A C 1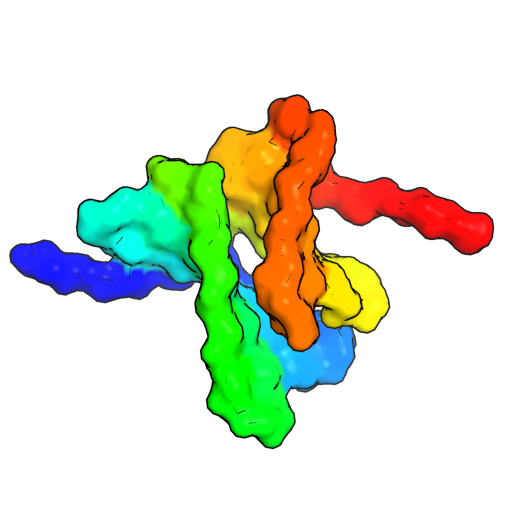
ATOM 685 O O . CYS A 1 92 ? 15.425 3.589 5.197 1.00 50.34 92 CYS A O 1
ATOM 687 N N . SER A 1 93 ? 17.097 2.215 5.765 1.00 48.38 93 SER A N 1
ATOM 688 C CA . SER A 1 93 ? 16.457 0.974 5.288 1.00 48.38 93 SER A CA 1
ATOM 689 C C . SER A 1 93 ? 15.300 0.495 6.173 1.00 48.38 93 SER A C 1
ATOM 691 O O . SER A 1 93 ? 14.686 -0.526 5.882 1.00 48.38 93 SER A O 1
ATOM 693 N N . GLN A 1 94 ? 15.033 1.209 7.263 1.00 51.25 94 GLN A N 1
ATOM 694 C CA . GLN A 1 94 ? 13.945 0.963 8.190 1.00 51.25 94 GLN A CA 1
ATOM 695 C C . GLN A 1 94 ? 13.347 2.326 8.529 1.00 51.25 94 GLN A C 1
ATOM 697 O O . GLN A 1 94 ? 13.845 3.047 9.393 1.00 51.25 94 GLN A O 1
ATOM 702 N N . ALA A 1 95 ? 12.345 2.732 7.758 1.00 55.25 95 ALA A N 1
ATOM 703 C CA . ALA A 1 95 ? 11.512 3.849 8.150 1.00 55.25 95 ALA A CA 1
ATOM 704 C C . ALA A 1 95 ? 10.562 3.303 9.218 1.00 55.25 95 ALA A C 1
ATOM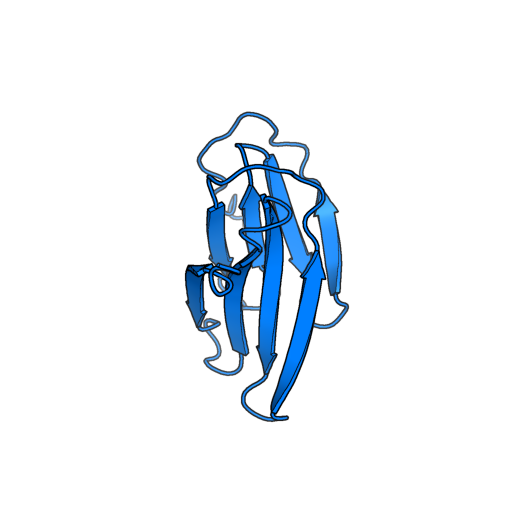 706 O O . ALA A 1 95 ? 9.764 2.418 8.949 1.00 55.25 95 ALA A O 1
ATOM 707 N N . ALA A 1 96 ? 10.758 3.743 10.453 1.00 54.88 96 ALA A N 1
ATOM 708 C CA . ALA A 1 96 ? 9.807 3.528 11.525 1.00 54.88 96 ALA A CA 1
ATOM 709 C C . ALA A 1 96 ? 9.002 4.815 11.658 1.00 54.88 96 ALA A C 1
ATOM 711 O O . ALA A 1 96 ? 9.555 5.908 11.480 1.00 54.88 96 ALA A O 1
ATOM 712 N N . TRP A 1 97 ? 7.724 4.698 12.004 1.00 57.59 97 TRP A N 1
ATOM 713 C CA . TRP A 1 97 ? 6.991 5.819 12.568 1.00 57.59 97 TRP A CA 1
ATOM 714 C C . TRP A 1 97 ? 7.802 6.339 13.756 1.00 57.59 97 TRP A C 1
ATOM 716 O O . TRP A 1 97 ? 7.896 5.690 14.799 1.00 57.59 97 TRP A O 1
ATOM 726 N N . VAL A 1 98 ? 8.460 7.491 13.601 1.00 48.38 98 VAL A N 1
ATOM 727 C CA . VAL A 1 98 ? 8.895 8.237 14.777 1.00 48.38 98 VAL A CA 1
ATOM 728 C C . VAL A 1 98 ? 7.583 8.641 15.412 1.00 48.38 98 VAL A C 1
ATOM 730 O O . VAL A 1 98 ? 6.871 9.449 14.820 1.00 48.38 98 VAL A O 1
ATOM 733 N N . ALA A 1 99 ? 7.230 8.020 16.538 1.00 39.34 99 ALA A N 1
ATOM 734 C CA . ALA A 1 99 ? 6.136 8.479 17.373 1.00 39.34 99 ALA A CA 1
ATOM 735 C C . ALA A 1 99 ? 6.380 9.973 17.609 1.00 39.34 99 ALA A C 1
ATOM 737 O O . ALA A 1 99 ? 7.242 10.357 18.403 1.00 39.34 99 ALA A O 1
ATOM 738 N N . ALA A 1 100 ? 5.702 10.821 16.836 1.00 35.31 100 ALA A N 1
ATOM 739 C CA . ALA A 1 100 ? 5.505 12.192 17.228 1.00 35.31 100 ALA A CA 1
ATOM 740 C C . ALA A 1 100 ? 4.720 12.048 18.525 1.00 35.31 100 ALA A C 1
ATOM 742 O O . ALA A 1 100 ? 3.606 11.528 18.511 1.00 35.31 100 ALA A O 1
ATOM 743 N N . GLY A 1 101 ? 5.405 12.315 19.637 1.00 34.19 101 GLY A N 1
ATOM 744 C CA . GLY A 1 101 ? 4.844 12.159 20.965 1.00 34.19 101 GLY A CA 1
ATOM 745 C C . GLY A 1 101 ? 3.481 12.831 21.059 1.00 34.19 101 GLY A C 1
ATOM 746 O O . GLY A 1 101 ? 3.229 13.838 20.394 1.00 34.19 101 GLY A O 1
ATOM 747 N N . GLU A 1 102 ? 2.635 12.225 21.885 1.00 33.78 102 GLU A N 1
ATOM 748 C CA . GLU A 1 102 ? 1.503 12.890 22.530 1.00 33.78 102 GLU A CA 1
ATOM 749 C C . GLU A 1 102 ? 1.850 14.317 22.998 1.00 33.78 102 GLU A C 1
ATOM 751 O O . GLU A 1 102 ? 2.999 14.541 23.460 1.00 33.78 102 GLU A O 1
#

pLDDT: mean 82.51, std 16.67, range [33.78, 97.81]

Radius of gyration: 13.48 Å; chains: 1; bounding box: 36×28×45 Å